Protein AF-A0A6J6AXH7-F1 (afdb_monomer)

Radius of gyration: 10.7 Å; Cα contacts (8 Å, |Δi|>4): 41; chains: 1; bounding box: 21×36×22 Å

Structure (mmCIF, N/CA/C/O backbone):
data_AF-A0A6J6AXH7-F1
#
_entry.id   AF-A0A6J6AXH7-F1
#
loop_
_atom_site.group_PDB
_atom_site.id
_atom_site.type_symbol
_atom_site.label_atom_id
_atom_site.label_alt_id
_atom_site.label_comp_id
_atom_site.label_asym_id
_atom_site.label_entity_id
_atom_site.label_seq_id
_atom_site.pdbx_PDB_ins_code
_atom_site.Cartn_x
_atom_site.Cartn_y
_atom_site.Cartn_z
_atom_site.occupancy
_atom_site.B_iso_or_equiv
_atom_site.a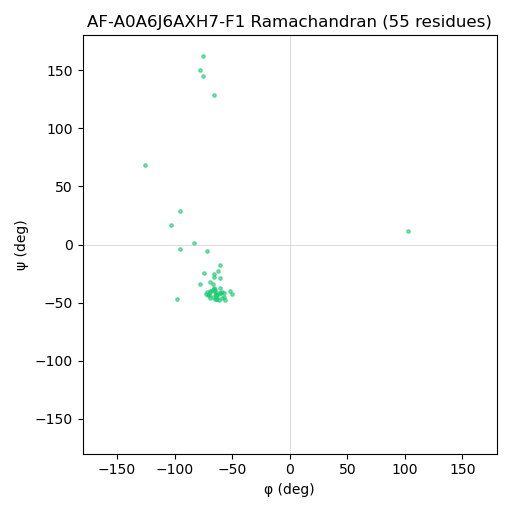uth_seq_id
_atom_site.auth_comp_id
_atom_site.auth_asym_id
_atom_site.auth_atom_id
_atom_site.pdbx_PDB_model_num
ATOM 1 N N . MET A 1 1 ? -9.512 21.462 8.173 1.00 41.88 1 MET A N 1
ATOM 2 C CA . MET A 1 1 ? -8.079 21.118 8.039 1.00 41.88 1 MET A CA 1
ATOM 3 C C . MET A 1 1 ? -7.951 19.741 7.364 1.00 41.88 1 MET A C 1
ATOM 5 O O . MET A 1 1 ? -8.027 18.759 8.085 1.00 41.88 1 MET A O 1
ATOM 9 N N . PRO A 1 2 ? -7.835 19.619 6.023 1.00 49.34 2 PRO A N 1
ATOM 10 C CA . PRO A 1 2 ? -7.716 18.315 5.342 1.00 49.34 2 PRO A CA 1
ATOM 11 C C . PRO A 1 2 ? -6.290 17.947 4.859 1.00 49.34 2 PRO A C 1
ATOM 13 O O . PRO A 1 2 ? -6.137 17.064 4.025 1.00 49.34 2 PRO A O 1
ATOM 16 N N . GLN A 1 3 ? -5.228 18.598 5.353 1.00 57.72 3 GLN A N 1
ATOM 17 C CA . GLN A 1 3 ? -3.855 18.360 4.862 1.00 57.72 3 GLN A CA 1
ATOM 18 C C . GLN A 1 3 ? -3.215 17.035 5.315 1.00 57.72 3 GLN A C 1
ATOM 20 O O . GLN A 1 3 ? -2.329 16.548 4.620 1.00 57.72 3 GLN A O 1
ATOM 25 N N . ALA A 1 4 ? -3.649 16.441 6.433 1.00 58.44 4 ALA A N 1
ATOM 26 C CA . ALA A 1 4 ? -3.010 15.242 6.992 1.00 58.44 4 ALA A CA 1
ATOM 27 C C . ALA A 1 4 ? -3.060 14.037 6.033 1.00 58.44 4 ALA A C 1
ATOM 29 O O . ALA A 1 4 ? -2.023 13.464 5.709 1.00 58.44 4 ALA A O 1
ATOM 30 N N . SER A 1 5 ? -4.232 13.746 5.461 1.00 63.28 5 SER A N 1
ATOM 31 C CA . SER A 1 5 ? -4.427 12.584 4.582 1.00 63.28 5 SER A CA 1
ATOM 32 C C . SER A 1 5 ? -3.631 12.667 3.274 1.00 63.28 5 S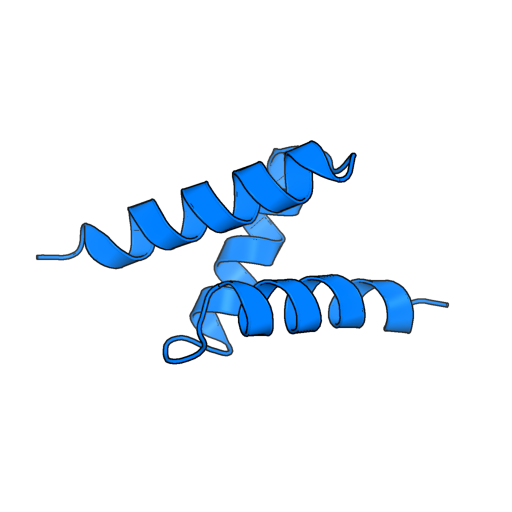ER A C 1
ATOM 34 O O . SER A 1 5 ? -3.295 11.648 2.669 1.00 63.28 5 SER A O 1
ATOM 36 N N . ASN A 1 6 ? -3.306 13.884 2.827 1.00 71.12 6 ASN A N 1
ATOM 37 C CA . ASN A 1 6 ? -2.569 14.109 1.586 1.00 71.12 6 ASN A CA 1
ATOM 38 C C . ASN A 1 6 ? -1.065 13.833 1.753 1.00 71.12 6 ASN A C 1
ATOM 40 O O . ASN A 1 6 ? -0.427 13.324 0.827 1.00 71.12 6 ASN A O 1
ATOM 44 N N . SER A 1 7 ? -0.519 14.121 2.939 1.00 79.31 7 SER A N 1
ATOM 45 C CA . SER A 1 7 ? 0.862 13.779 3.290 1.00 79.31 7 SER A CA 1
ATOM 46 C C . SER A 1 7 ? 1.028 12.271 3.451 1.00 79.31 7 SER A C 1
ATOM 48 O O . SER A 1 7 ? 1.914 11.690 2.840 1.00 79.31 7 SER A O 1
ATOM 50 N N . GLU A 1 8 ? 0.109 11.615 4.162 1.00 82.31 8 GLU A N 1
ATOM 51 C CA . GLU A 1 8 ? 0.142 10.161 4.374 1.00 82.31 8 GLU A CA 1
ATOM 52 C C . GLU A 1 8 ? 0.074 9.362 3.064 1.00 82.31 8 GLU A C 1
ATOM 54 O O . GLU A 1 8 ? 0.751 8.345 2.912 1.00 82.31 8 GLU A O 1
ATOM 59 N N . THR A 1 9 ? -0.721 9.838 2.099 1.00 85.56 9 THR A N 1
ATOM 60 C CA . THR A 1 9 ? -0.815 9.220 0.765 1.00 85.56 9 THR A CA 1
ATOM 61 C C . THR A 1 9 ? 0.494 9.355 -0.003 1.00 85.56 9 THR A C 1
ATOM 63 O O . THR A 1 9 ? 0.898 8.422 -0.692 1.00 85.56 9 THR A O 1
ATOM 66 N N . SER A 1 10 ? 1.155 10.508 0.114 1.00 87.00 10 SER A N 1
ATOM 67 C CA . SER A 1 10 ? 2.413 10.769 -0.588 1.00 87.00 10 SER A CA 1
ATOM 68 C C . SER A 1 10 ? 3.556 9.933 -0.011 1.00 87.00 10 SER A C 1
ATOM 70 O O . SER A 1 10 ? 4.278 9.319 -0.787 1.00 87.00 10 SER A O 1
ATOM 72 N N . ASP A 1 11 ? 3.661 9.827 1.318 1.00 88.38 11 ASP A N 1
ATOM 73 C CA . ASP A 1 11 ? 4.655 8.983 2.003 1.00 88.38 11 ASP A CA 1
ATOM 74 C C . ASP A 1 11 ? 4.529 7.504 1.607 1.00 88.38 11 ASP A C 1
ATOM 76 O O . ASP A 1 11 ? 5.512 6.847 1.265 1.00 88.38 11 ASP A O 1
ATOM 80 N N . LEU A 1 12 ? 3.302 6.973 1.598 1.00 88.25 12 LEU A N 1
ATOM 81 C CA . LEU A 1 12 ? 3.055 5.583 1.216 1.00 88.25 12 LEU A CA 1
ATOM 82 C C . LEU A 1 12 ? 3.324 5.340 -0.277 1.00 88.25 12 LEU A C 1
ATOM 84 O O . LEU A 1 12 ? 3.898 4.315 -0.641 1.00 88.25 12 LEU A O 1
ATOM 88 N N . ALA A 1 13 ? 2.942 6.282 -1.143 1.00 91.06 13 ALA A N 1
ATOM 89 C CA . ALA A 1 13 ? 3.206 6.189 -2.575 1.00 91.06 13 ALA A CA 1
ATOM 90 C C . ALA A 1 13 ? 4.708 6.262 -2.898 1.00 91.06 13 ALA A C 1
ATOM 92 O O . ALA A 1 13 ? 5.174 5.547 -3.787 1.00 91.06 13 ALA A O 1
ATOM 93 N N . ASP A 1 14 ? 5.470 7.091 -2.181 1.00 91.31 14 ASP A N 1
ATOM 94 C CA . ASP A 1 14 ? 6.924 7.187 -2.329 1.00 91.31 14 ASP A CA 1
ATOM 95 C C . ASP A 1 14 ? 7.606 5.890 -1.880 1.00 91.31 14 ASP A C 1
ATOM 97 O O . ASP A 1 14 ? 8.385 5.308 -2.634 1.00 91.31 14 ASP A O 1
ATOM 101 N N . ALA A 1 15 ? 7.195 5.345 -0.728 1.00 89.81 15 ALA A N 1
ATOM 102 C CA . ALA A 1 15 ? 7.676 4.057 -0.240 1.00 89.81 15 ALA A CA 1
ATOM 103 C C . ALA A 1 15 ? 7.423 2.921 -1.247 1.00 89.81 15 ALA A C 1
ATOM 105 O O . ALA A 1 15 ? 8.326 2.142 -1.538 1.00 89.81 15 ALA A O 1
ATOM 106 N N . LEU A 1 16 ? 6.222 2.846 -1.833 1.00 89.06 16 LEU A N 1
ATOM 107 C CA . LEU A 1 16 ? 5.901 1.866 -2.876 1.00 89.06 16 LEU A CA 1
ATOM 108 C C . LEU A 1 16 ? 6.729 2.097 -4.150 1.00 89.06 16 LEU A C 1
ATOM 110 O O . LEU A 1 16 ? 7.244 1.142 -4.732 1.00 89.06 16 LEU A O 1
ATOM 114 N N . THR A 1 17 ? 6.916 3.354 -4.562 1.00 91.44 17 THR A N 1
ATOM 115 C CA . THR A 1 17 ? 7.759 3.709 -5.718 1.00 91.44 17 THR A CA 1
ATOM 116 C C . THR A 1 17 ? 9.210 3.263 -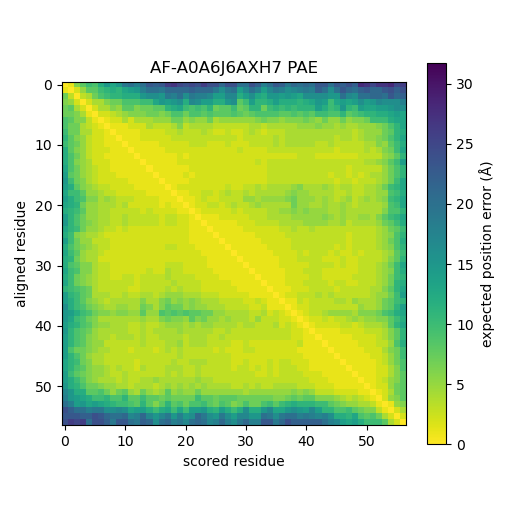5.498 1.00 91.44 17 THR A C 1
ATOM 118 O O . THR A 1 17 ? 9.808 2.669 -6.394 1.00 91.44 17 THR A O 1
ATOM 121 N N . GLY A 1 18 ? 9.752 3.442 -4.288 1.00 88.62 18 GLY A N 1
ATOM 122 C CA . GLY A 1 18 ? 11.078 2.955 -3.892 1.00 88.62 18 GLY A CA 1
ATOM 123 C C . GLY A 1 18 ? 11.223 1.428 -3.921 1.00 88.62 18 GLY A C 1
ATOM 124 O O . GLY A 1 18 ? 12.328 0.920 -4.101 1.00 88.62 18 GLY A O 1
ATOM 125 N N . LEU A 1 19 ? 10.114 0.687 -3.823 1.00 87.44 19 LEU A N 1
ATOM 126 C CA . LEU A 1 19 ? 10.064 -0.770 -4.000 1.00 87.44 19 LEU A CA 1
ATOM 127 C C . LEU A 1 19 ? 9.977 -1.200 -5.479 1.00 87.44 19 LEU A C 1
ATOM 129 O O . LEU A 1 19 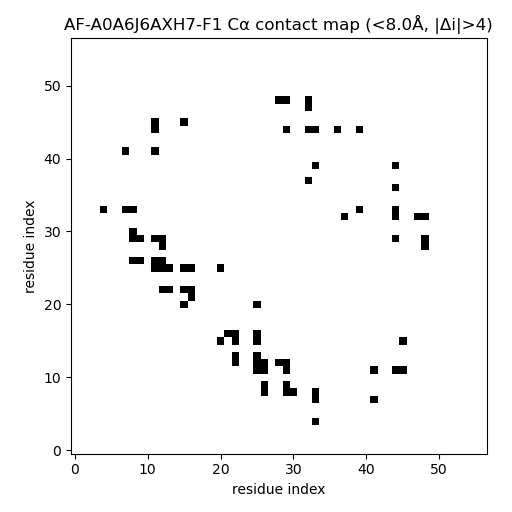? 9.904 -2.394 -5.761 1.00 87.44 19 LEU A O 1
ATOM 133 N N . GLY A 1 20 ? 9.989 -0.252 -6.424 1.00 87.56 20 GLY A N 1
ATOM 134 C CA . GLY A 1 20 ? 9.978 -0.506 -7.870 1.00 87.56 20 GLY A CA 1
ATOM 135 C C . GLY A 1 20 ? 8.624 -0.299 -8.552 1.00 87.56 20 GLY A C 1
ATOM 136 O O . GLY A 1 20 ? 8.449 -0.691 -9.705 1.00 87.56 20 GLY A O 1
ATOM 137 N N . TRP A 1 21 ? 7.656 0.305 -7.865 1.00 87.81 21 TRP A N 1
ATOM 138 C CA . TRP A 1 21 ? 6.333 0.565 -8.423 1.00 87.81 21 TRP A CA 1
ATOM 139 C C . TRP A 1 21 ? 6.294 1.764 -9.356 1.00 87.81 21 TRP A C 1
ATOM 141 O O . TRP A 1 21 ? 6.968 2.770 -9.143 1.00 87.81 21 TRP A O 1
ATOM 151 N N . ALA A 1 22 ? 5.392 1.715 -10.335 1.00 90.12 22 ALA A N 1
ATOM 152 C CA . ALA A 1 22 ? 5.025 2.907 -11.082 1.00 90.12 22 ALA A CA 1
ATOM 153 C C . ALA A 1 22 ? 4.320 3.910 -10.155 1.00 90.12 22 ALA A C 1
ATOM 155 O O . ALA A 1 22 ? 3.332 3.565 -9.503 1.00 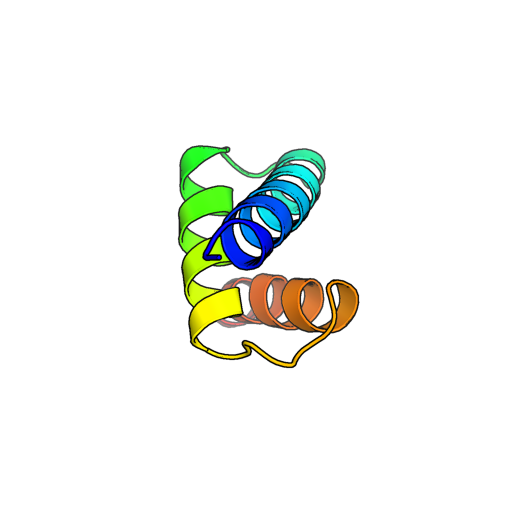90.12 22 ALA A O 1
ATOM 156 N N . HIS A 1 23 ? 4.779 5.163 -10.152 1.00 87.31 23 HIS A N 1
ATOM 157 C CA . HIS A 1 23 ? 4.268 6.223 -9.277 1.00 87.31 23 HIS A CA 1
ATOM 158 C C . HIS A 1 23 ? 2.736 6.382 -9.340 1.00 87.31 23 HIS A C 1
ATOM 160 O O . HIS A 1 23 ? 2.075 6.548 -8.317 1.00 87.31 23 HIS A O 1
ATOM 166 N N . SER A 1 24 ? 2.147 6.269 -10.535 1.00 87.69 24 SER A N 1
ATOM 167 C CA . SER A 1 24 ? 0.691 6.325 -10.719 1.00 87.69 24 SER A CA 1
ATOM 168 C C . SER A 1 24 ? -0.038 5.168 -10.028 1.00 87.69 24 SER A C 1
ATOM 170 O O . SER A 1 24 ? -1.042 5.403 -9.364 1.00 87.69 24 SER A O 1
ATOM 172 N N . ALA A 1 25 ? 0.480 3.940 -10.131 1.00 87.88 25 ALA A N 1
ATOM 173 C CA . ALA A 1 25 ? -0.107 2.770 -9.476 1.00 87.88 25 ALA A CA 1
ATOM 174 C C . ALA A 1 25 ? 0.081 2.831 -7.953 1.00 87.88 25 ALA A C 1
ATOM 176 O O . ALA A 1 25 ? -0.859 2.590 -7.202 1.00 87.88 25 ALA A O 1
ATOM 177 N N . ALA A 1 26 ? 1.271 3.233 -7.499 1.00 89.88 26 ALA A N 1
ATOM 178 C CA . ALA A 1 26 ? 1.583 3.424 -6.086 1.00 89.88 26 ALA A CA 1
ATOM 179 C C . ALA A 1 26 ? 0.637 4.430 -5.416 1.00 89.88 26 ALA A C 1
ATOM 181 O O . ALA A 1 26 ? 0.167 4.198 -4.306 1.00 89.88 26 ALA A O 1
ATOM 182 N N . ARG A 1 27 ? 0.319 5.534 -6.100 1.00 90.81 27 ARG A N 1
ATOM 183 C CA . ARG A 1 27 ? -0.587 6.566 -5.587 1.00 90.81 27 ARG A CA 1
ATOM 184 C C . ARG A 1 27 ? -2.041 6.102 -5.507 1.00 90.81 27 ARG A C 1
ATOM 186 O O . ARG A 1 27 ? -2.715 6.427 -4.530 1.00 90.81 27 ARG A O 1
A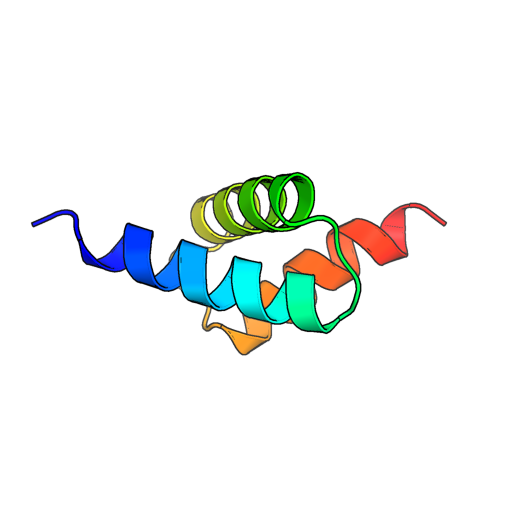TOM 193 N N . GLU A 1 28 ? -2.515 5.356 -6.501 1.00 89.75 28 GLU A N 1
ATOM 194 C CA . GLU A 1 28 ? -3.867 4.780 -6.491 1.00 89.75 28 GLU A CA 1
ATOM 195 C C . GLU A 1 28 ? -4.013 3.754 -5.360 1.00 89.75 28 GLU A C 1
ATOM 197 O O . GLU A 1 28 ? -4.943 3.856 -4.563 1.00 89.75 28 GLU A O 1
ATOM 202 N N . VAL A 1 29 ? -3.039 2.847 -5.209 1.00 88.81 29 VAL A N 1
ATOM 203 C CA . VAL A 1 29 ? -3.008 1.867 -4.109 1.00 88.81 29 VAL A CA 1
ATOM 204 C C . VAL A 1 29 ? -2.902 2.564 -2.755 1.00 88.81 29 VAL A C 1
ATOM 206 O O . VAL A 1 29 ? -3.639 2.230 -1.834 1.00 88.81 29 VAL A O 1
ATOM 209 N N . ALA A 1 30 ? -2.040 3.573 -2.614 1.00 89.50 30 ALA A N 1
ATOM 210 C CA . ALA A 1 30 ? -1.907 4.313 -1.363 1.00 89.50 30 ALA A CA 1
ATOM 211 C C . ALA A 1 30 ? -3.222 4.990 -0.951 1.00 89.50 30 ALA A C 1
ATOM 213 O O . ALA A 1 30 ? -3.602 4.950 0.219 1.00 89.50 30 ALA A O 1
ATOM 214 N N . ARG A 1 31 ? -3.939 5.583 -1.913 1.00 89.62 31 ARG A N 1
ATOM 215 C CA . ARG A 1 31 ? -5.253 6.186 -1.675 1.00 89.62 31 ARG A CA 1
ATOM 216 C C . ARG A 1 31 ? -6.281 5.137 -1.251 1.00 89.62 31 ARG A C 1
ATOM 218 O O . ARG A 1 31 ? -7.052 5.405 -0.332 1.00 89.62 31 ARG A O 1
ATOM 225 N N . ASP A 1 32 ? -6.299 3.986 -1.914 1.00 89.44 32 ASP A N 1
ATOM 226 C CA . ASP A 1 32 ? -7.220 2.892 -1.602 1.00 89.44 32 ASP A CA 1
ATOM 227 C C . ASP A 1 32 ? -6.971 2.337 -0.192 1.00 89.44 32 ASP A C 1
ATOM 229 O O . ASP A 1 32 ? -7.880 2.300 0.632 1.00 89.44 32 ASP A O 1
ATOM 233 N N . VAL A 1 33 ? -5.708 2.078 0.153 1.00 89.00 33 VAL A N 1
ATOM 234 C CA . VAL A 1 33 ? -5.300 1.574 1.472 1.00 89.00 3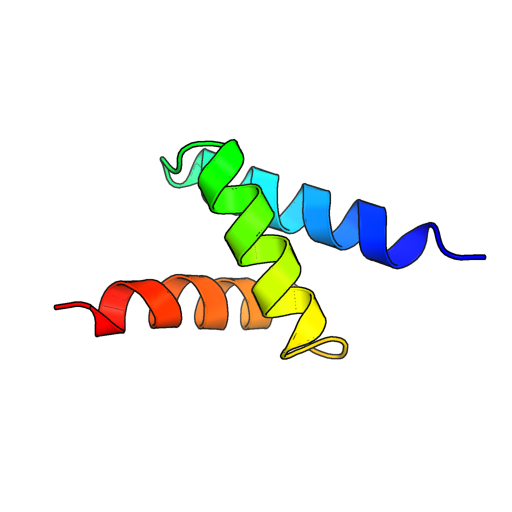3 VAL A CA 1
ATOM 235 C C . VAL A 1 33 ? -5.581 2.573 2.595 1.00 89.00 33 VAL A C 1
ATOM 237 O O . VAL A 1 33 ? -6.001 2.176 3.677 1.00 89.00 33 VAL A O 1
ATOM 240 N N . ILE A 1 34 ? -5.374 3.875 2.378 1.00 88.75 34 ILE A N 1
ATOM 241 C CA . ILE A 1 34 ? -5.709 4.900 3.385 1.00 88.75 34 ILE A CA 1
ATOM 242 C C . ILE A 1 34 ? -7.223 5.021 3.561 1.00 88.75 34 ILE A C 1
ATOM 244 O O . ILE A 1 34 ? -7.693 5.317 4.658 1.00 88.75 34 ILE A O 1
ATOM 248 N N . ARG A 1 35 ? -7.998 4.796 2.497 1.00 86.88 35 ARG A N 1
ATOM 249 C CA . ARG A 1 35 ? -9.459 4.793 2.569 1.00 86.88 35 ARG A CA 1
ATOM 250 C C . ARG A 1 35 ? -9.989 3.557 3.296 1.00 86.88 35 ARG A C 1
ATOM 252 O O . ARG A 1 35 ? -10.937 3.695 4.064 1.00 86.88 35 ARG A O 1
ATOM 259 N N . ASP A 1 36 ? -9.397 2.394 3.047 1.00 86.50 36 ASP A N 1
ATOM 260 C CA . ASP A 1 36 ? -9.767 1.119 3.666 1.00 86.50 36 ASP A CA 1
ATOM 261 C C . ASP A 1 36 ? -9.331 1.051 5.140 1.00 86.50 36 ASP A C 1
ATOM 263 O O . ASP A 1 36 ? -10.111 0.693 6.022 1.00 86.50 36 ASP A O 1
ATOM 267 N N . ALA A 1 37 ? -8.114 1.518 5.428 1.00 85.19 37 ALA A N 1
ATOM 268 C CA . ALA A 1 37 ? -7.499 1.490 6.749 1.00 85.19 37 ALA A CA 1
ATOM 269 C C . ALA A 1 37 ? -7.024 2.895 7.196 1.00 85.19 37 ALA A C 1
ATOM 271 O O . ALA A 1 37 ? -5.817 3.146 7.348 1.00 85.19 37 ALA A O 1
ATOM 272 N N . PRO A 1 38 ? -7.956 3.835 7.461 1.00 80.94 38 PRO A N 1
ATOM 273 C CA . PRO A 1 38 ? -7.623 5.225 7.784 1.00 80.94 38 PRO A CA 1
ATOM 274 C C . PRO A 1 38 ? -6.879 5.368 9.113 1.00 80.94 38 PRO A C 1
ATOM 276 O O . PRO A 1 38 ? -6.076 6.282 9.271 1.00 80.94 38 PRO A O 1
ATOM 279 N N . THR A 1 39 ? -7.092 4.453 10.058 1.00 86.31 39 THR A N 1
ATOM 280 C CA . THR A 1 39 ? -6.441 4.462 11.377 1.00 86.31 39 THR A CA 1
ATOM 281 C C . THR A 1 39 ? -5.189 3.590 11.448 1.00 86.31 39 THR A C 1
ATOM 283 O O . THR A 1 39 ? -4.545 3.553 12.492 1.00 86.31 39 THR A O 1
ATOM 286 N N . ALA A 1 40 ? -4.857 2.860 10.379 1.00 84.94 40 ALA A N 1
ATOM 287 C CA . ALA A 1 40 ? -3.682 1.999 10.350 1.00 84.94 40 ALA A CA 1
ATOM 288 C C . ALA A 1 40 ? -2.401 2.825 10.195 1.00 84.94 40 ALA A C 1
ATOM 290 O O . ALA A 1 40 ? -2.368 3.830 9.485 1.00 84.94 40 ALA A O 1
ATOM 291 N N . ASN A 1 41 ? -1.321 2.376 10.827 1.00 88.12 41 ASN A N 1
ATOM 292 C CA . ASN A 1 41 ? -0.017 3.025 10.696 1.00 88.12 41 ASN A CA 1
ATOM 293 C C . ASN A 1 41 ? 0.635 2.702 9.340 1.00 88.12 41 ASN A C 1
ATOM 295 O O . ASN A 1 41 ? 0.292 1.711 8.696 1.00 88.12 41 ASN A O 1
ATOM 299 N N . LEU A 1 42 ? 1.638 3.489 8.924 1.00 84.44 42 LEU A N 1
ATOM 300 C CA . LEU A 1 42 ? 2.331 3.324 7.634 1.00 84.44 42 LEU A CA 1
ATOM 301 C C . LEU A 1 42 ? 2.805 1.881 7.380 1.00 84.44 42 LEU A C 1
ATOM 303 O O . LEU A 1 42 ? 2.621 1.357 6.286 1.00 84.44 42 LEU A O 1
ATOM 307 N N . SER A 1 43 ? 3.362 1.207 8.392 1.00 87.94 43 SER A N 1
ATOM 308 C CA . SER A 1 43 ? 3.812 -0.186 8.262 1.00 87.94 43 SER A CA 1
ATOM 309 C C . SER A 1 43 ? 2.669 -1.183 8.054 1.00 87.94 43 SER A C 1
ATOM 311 O O . SER A 1 43 ? 2.856 -2.170 7.349 1.00 87.94 43 SER A O 1
ATOM 313 N N . GLU A 1 44 ? 1.497 -0.961 8.653 1.00 90.44 44 GLU A N 1
ATOM 314 C CA . GLU A 1 44 ? 0.313 -1.788 8.387 1.00 90.44 44 GLU A CA 1
ATOM 315 C C . GLU A 1 44 ? -0.233 -1.515 6.991 1.00 90.44 44 GLU A C 1
ATOM 317 O O . GLU A 1 44 ? -0.485 -2.453 6.242 1.00 90.44 44 GLU A O 1
ATOM 322 N N . ARG A 1 45 ? -0.309 -0.243 6.594 1.00 88.38 45 ARG A N 1
ATOM 323 C CA . ARG A 1 45 ? -0.717 0.153 5.243 1.00 88.38 45 ARG A CA 1
ATOM 324 C C . ARG A 1 45 ? 0.200 -0.442 4.169 1.00 88.38 45 ARG A C 1
ATOM 326 O O . ARG A 1 45 ? -0.291 -0.957 3.174 1.00 88.38 45 ARG A O 1
ATOM 333 N N . LEU A 1 46 ? 1.516 -0.470 4.390 1.00 87.88 46 LEU A N 1
ATOM 334 C CA . LEU A 1 46 ? 2.465 -1.147 3.497 1.00 87.88 46 LEU A CA 1
ATOM 335 C C . LEU A 1 46 ? 2.198 -2.652 3.403 1.00 87.88 46 LEU A C 1
ATOM 337 O O . LEU A 1 46 ? 2.241 -3.207 2.310 1.00 87.88 46 LEU A O 1
ATOM 341 N N . LYS A 1 47 ? 1.890 -3.321 4.521 1.00 88.56 47 LYS A N 1
ATOM 342 C CA . LYS A 1 47 ? 1.527 -4.747 4.507 1.00 88.56 47 LYS A CA 1
ATOM 343 C C . LYS A 1 47 ? 0.234 -4.995 3.738 1.00 88.56 47 LYS A C 1
ATOM 345 O O . LYS A 1 47 ? 0.188 -5.944 2.967 1.00 88.56 47 LYS A O 1
ATOM 350 N N . ILE A 1 48 ? -0.781 -4.152 3.923 1.00 88.94 48 ILE A N 1
ATOM 351 C CA . ILE A 1 48 ? -2.057 -4.240 3.199 1.00 88.94 48 ILE A CA 1
ATOM 352 C C . ILE A 1 48 ? -1.822 -4.009 1.703 1.00 88.94 48 ILE A C 1
ATOM 354 O O . ILE A 1 48 ? -2.256 -4.820 0.890 1.00 88.94 48 ILE A O 1
ATOM 358 N N . ALA A 1 49 ? -1.057 -2.974 1.342 1.00 86.38 49 ALA A N 1
ATOM 359 C CA . ALA A 1 49 ? -0.671 -2.696 -0.037 1.00 86.38 49 ALA A CA 1
ATOM 360 C C . ALA A 1 49 ? 0.053 -3.897 -0.668 1.00 86.38 49 ALA A C 1
ATOM 362 O O . ALA A 1 49 ? -0.322 -4.339 -1.745 1.00 86.38 49 ALA A O 1
ATOM 363 N N . LEU A 1 50 ? 1.040 -4.480 0.019 1.00 85.38 50 LEU A N 1
ATOM 364 C CA . LEU A 1 50 ? 1.769 -5.662 -0.454 1.00 85.38 50 LEU A CA 1
ATOM 365 C C . LEU A 1 50 ? 0.880 -6.914 -0.534 1.00 85.38 50 LEU A C 1
ATOM 367 O O . LEU A 1 50 ? 1.006 -7.691 -1.478 1.00 85.38 50 LEU A O 1
ATOM 371 N N . ALA A 1 51 ? -0.031 -7.114 0.421 1.00 85.44 51 ALA A N 1
ATOM 372 C CA . ALA A 1 51 ? -0.977 -8.230 0.420 1.00 85.44 51 ALA A CA 1
ATOM 373 C C . ALA A 1 51 ? -1.977 -8.128 -0.739 1.00 85.44 51 ALA A C 1
ATOM 375 O O . ALA A 1 51 ? -2.255 -9.132 -1.394 1.00 85.44 51 ALA A O 1
ATOM 376 N N . SER A 1 52 ? -2.437 -6.912 -1.049 1.00 78.75 52 SER A N 1
ATOM 377 C CA . SER A 1 52 ? -3.286 -6.631 -2.210 1.00 78.75 52 SER A CA 1
ATOM 378 C C . SER A 1 52 ? -2.612 -6.992 -3.540 1.00 78.75 52 SER A C 1
ATOM 380 O O . SER A 1 52 ? -3.302 -7.144 -4.544 1.00 78.75 52 SER A O 1
ATOM 382 N N . LEU A 1 53 ? -1.285 -7.155 -3.555 1.00 72.69 53 LEU A N 1
ATOM 383 C CA . LEU A 1 53 ? -0.538 -7.649 -4.710 1.00 72.69 53 LEU A CA 1
ATOM 384 C C . LEU A 1 53 ? -0.210 -9.117 -4.669 1.00 72.69 53 LEU A C 1
ATOM 386 O O . LEU A 1 53 ? -0.355 -9.796 -5.680 1.00 72.69 53 LEU A O 1
ATOM 390 N N . GLY A 1 54 ? 0.284 -9.59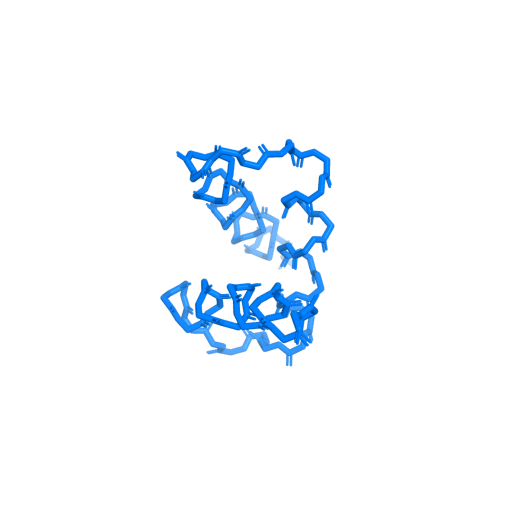1 -3.527 1.00 69.12 54 GLY A N 1
ATOM 391 C CA . GLY A 1 54 ? 0.664 -10.988 -3.368 1.00 69.12 54 GLY A CA 1
ATOM 392 C C . GLY A 1 54 ? -0.527 -11.923 -3.579 1.00 69.12 54 GLY A C 1
ATOM 393 O O . GLY A 1 54 ? -0.343 -13.031 -4.070 1.00 69.12 54 GLY A O 1
ATOM 394 N N . GLY A 1 55 ? -1.747 -11.454 -3.285 1.00 55.97 55 GLY A N 1
ATOM 395 C CA . GLY A 1 55 ? -2.99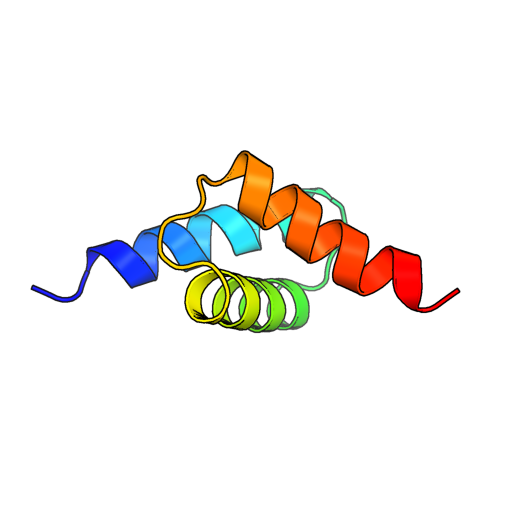3 -12.190 -3.506 1.00 55.97 55 GLY A CA 1
ATOM 396 C C . GLY A 1 55 ? -3.435 -12.337 -4.969 1.00 55.97 55 GLY A C 1
ATOM 397 O O . GLY A 1 55 ? -4.411 -13.038 -5.212 1.00 55.97 55 GLY A O 1
ATOM 398 N N . ASN A 1 56 ? -2.747 -11.717 -5.937 1.00 48.59 56 ASN A N 1
ATOM 399 C CA . ASN A 1 56 ? -3.008 -11.890 -7.375 1.00 48.59 56 ASN A CA 1
ATOM 400 C C . ASN A 1 56 ? -2.087 -12.958 -8.015 1.00 48.59 56 ASN A C 1
ATOM 402 O O . ASN A 1 56 ? -1.743 -12.854 -9.194 1.00 48.59 56 ASN A O 1
ATOM 406 N N . SER A 1 57 ? -1.655 -13.959 -7.240 1.00 42.88 57 SER A N 1
ATOM 407 C CA . SER A 1 57 ? -0.811 -15.074 -7.707 1.00 42.88 57 SER A CA 1
ATOM 408 C C . SER A 1 57 ? -1.574 -16.390 -7.691 1.00 42.88 57 SER A C 1
ATOM 410 O O . SER A 1 57 ? -2.240 -16.651 -6.665 1.00 42.88 57 SER A O 1
#

Sequence (57 aa):
MPQASNSETSDLADALTGLGWAHSAAREVARDVIRDAPTANLSERLKIALASLGGNS

Nearest PDB structures (foldseek):
  2h5x-assembly1_B-2  TM=8.860E-01  e=2.490E-01  Mycobacterium tuberculosis H37Rv
  2ztd-assembly1_A  TM=8.981E-01  e=5.867E-01  Mycobacterium tuberculosis
  2ztd-assembly1_B  TM=9.113E-01  e=6.631E-01  Mycobacterium tuberculosis
  2h5x-assembly1_A  TM=8.110E-01  e=4.883E-01  Mycobacterium tuberculosis H37Rv

Solvent-accessible surface area (backbone atoms only — not comparable to full-atom values): 3247 Å² total; per-residue (Å²): 137,77,63,66,66,57,52,56,28,48,55,47,12,49,55,39,29,76,74,72,41,57,58,70,59,22,39,53,51,26,48,50,40,42,68,75,41,68,88,55,51,73,72,52,41,50,50,51,54,49,47,71,53,63,70,76,112

pLDDT: mean 81.68, std 12.99, range [41.88, 91.44]

Mean predicted aligned error: 5.58 Å

InterPro domains:
  IPR011114 Holliday junction DNA helicase RuvA, C-terminal [cd14332] (10-50)
  IPR036267 RuvA, C-terminal domain superfamily [SSF46929] (8-55)

Foldseek 3Di:
DPVPLVVQLQVQLVVVVVVVDDSVVSSVLSNVLCVVCVPDDSVVSNVVSVCVVVVVD

Organism: NCBI:txid449393

Secondary structure (DSSP, 8-state):
---HHHHHHHHHHHHHHHTT--HHHHHHHHHHHHHH-TTS-HHHHHHHHHHHHHTT-